Protein AF-A0A453QE30-F1 (afdb_monomer)

Radius of gyration: 24.52 Å; Cα contacts (8 Å, |Δi|>4): 31; chains: 1; bounding box: 65×61×49 Å

InterPro domains:
  IPR001019 Guanine nucleotide binding protein, alpha subunit [PF00503] (12-88)
  IPR001019 Guanine nucleotide binding protein, alpha subunit [PS51882] (1-109)
  IPR001019 Guanine nucleotide binding protein, alpha subunit [PTHR10218] (10-90)
  IPR011025 G protein alpha subunit, helical insertion [G3DSA:1.10.400.10] (1-71)
  IPR011025 G protein alpha subunit, helical insertion [SSF47895] (10-70)

Secondary structure (DSSP, 8-state):
---GGGSSSHHHHHHHHHHHHHHHSHHHHHHHTTGGG-TTS-TTHHHHHTTHHHHTSTT----HHHHHHHTTTT--S----------TT-TTTTTSS------------

Solvent-accessible surface area (backbone atoms only — not comparable to full-atom values): 7410 Å² total; per-residue (Å²): 136,80,70,72,70,79,68,57,74,67,52,54,46,72,40,15,64,58,48,40,52,48,56,69,32,69,70,49,44,58,50,56,77,48,42,92,76,39,91,85,61,60,90,56,46,64,69,51,48,80,35,28,55,56,75,39,39,93,85,54,73,81,48,76,66,50,54,62,60,51,60,74,79,73,76,66,99,70,89,84,87,84,89,87,84,82,74,84,84,44,78,73,54,67,78,75,69,80,86,85,87,90,83,89,85,89,85,88,133

Sequence (109 aa):
MGDLDAFFPAATREYAPVVDELWKHPAIQATYKRKDELYFLPDVAEYFLSRAIEVSSNEYEPSEKDVLYAEGVSQGNGLAFIDFTLDERNPMSELYGDSHDPSSQAQNK

Mean predicted aligned error: 13.69 Å

Structure (mmCIF, N/CA/C/O backbone):
data_AF-A0A453QE30-F1
#
_entry.id   AF-A0A453QE30-F1
#
loop_
_atom_site.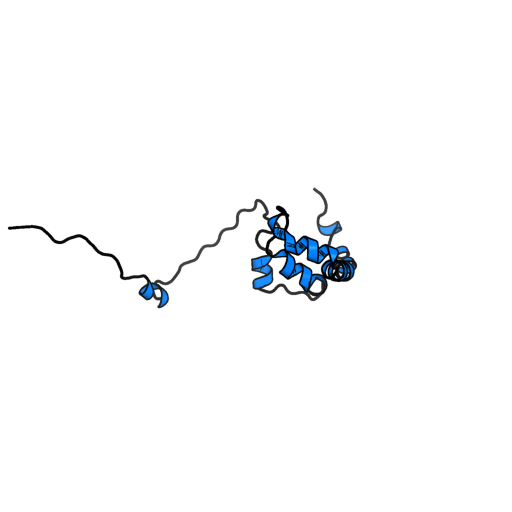group_PDB
_atom_site.id
_atom_site.type_symbol
_atom_site.label_atom_id
_atom_site.label_alt_id
_atom_site.label_comp_id
_atom_site.label_asym_id
_atom_site.label_entity_id
_atom_site.label_seq_id
_atom_site.pdbx_PDB_ins_code
_atom_site.Cartn_x
_atom_site.Cartn_y
_atom_site.Cartn_z
_atom_site.occupancy
_atom_site.B_iso_or_equiv
_atom_site.auth_seq_id
_atom_site.auth_comp_id
_atom_site.auth_asym_id
_atom_site.auth_atom_id
_atom_site.pdbx_PDB_model_num
ATOM 1 N N . MET A 1 1 ? -10.210 -27.242 -1.473 1.00 45.19 1 MET A N 1
ATOM 2 C CA . MET A 1 1 ? -9.515 -26.376 -0.503 1.00 45.19 1 MET A CA 1
ATOM 3 C C . MET A 1 1 ? -8.068 -26.340 -0.938 1.00 45.19 1 MET A C 1
ATOM 5 O O . MET A 1 1 ? -7.397 -27.353 -0.809 1.00 45.19 1 MET A O 1
ATOM 9 N N . GLY A 1 2 ? -7.673 -25.272 -1.633 1.00 46.47 2 GLY A N 1
ATOM 10 C CA . GLY A 1 2 ? -6.294 -25.087 -2.077 1.00 46.47 2 GLY A CA 1
ATOM 11 C C . GLY A 1 2 ? -5.445 -24.617 -0.905 1.00 46.47 2 GLY A C 1
ATOM 12 O O . GLY A 1 2 ? -5.924 -23.834 -0.088 1.00 46.47 2 GLY A O 1
ATOM 13 N N . ASP A 1 3 ? -4.233 -25.147 -0.824 1.00 46.47 3 ASP A N 1
ATOM 14 C CA . ASP A 1 3 ? -3.220 -24.766 0.148 1.00 46.47 3 ASP A CA 1
ATOM 15 C C . ASP A 1 3 ? -2.774 -23.322 -0.129 1.00 46.47 3 ASP A C 1
ATOM 17 O O . ASP A 1 3 ? -2.025 -23.055 -1.071 1.00 46.47 3 ASP A O 1
ATOM 21 N N . LEU A 1 4 ? -3.333 -22.379 0.632 1.00 54.31 4 LEU A N 1
ATOM 22 C CA . LEU A 1 4 ? -3.016 -20.951 0.544 1.00 54.31 4 LEU A CA 1
ATOM 23 C C . LEU A 1 4 ? -1.580 -20.653 1.010 1.00 54.31 4 LEU A C 1
ATOM 25 O O . LEU A 1 4 ? -1.045 -19.611 0.638 1.00 54.31 4 LEU A O 1
ATOM 29 N N . ASP A 1 5 ? -0.933 -21.594 1.708 1.00 44.75 5 ASP A N 1
ATOM 30 C CA . ASP A 1 5 ? 0.464 -21.480 2.139 1.00 44.75 5 ASP A CA 1
ATOM 31 C C . ASP A 1 5 ? 1.459 -21.861 1.026 1.00 44.75 5 ASP A C 1
ATOM 33 O O . ASP A 1 5 ? 2.637 -21.505 1.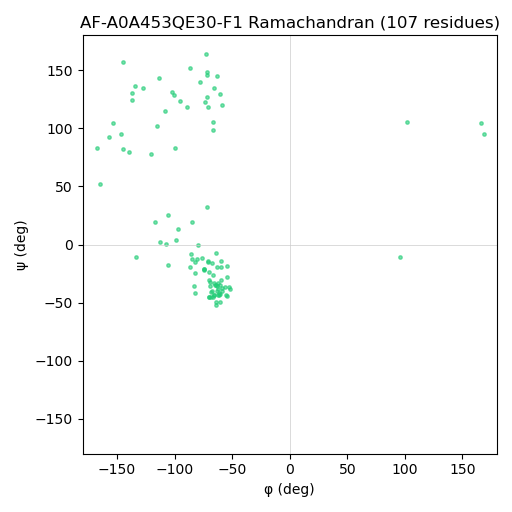088 1.00 44.75 5 ASP A O 1
ATOM 37 N N . ALA A 1 6 ? 1.005 -22.528 -0.045 1.00 46.91 6 ALA A N 1
ATOM 38 C CA . ALA A 1 6 ? 1.877 -22.957 -1.141 1.00 46.91 6 ALA A CA 1
ATOM 39 C C . ALA A 1 6 ? 2.210 -21.843 -2.153 1.00 46.91 6 ALA A C 1
ATOM 41 O O . ALA A 1 6 ? 3.107 -22.026 -2.977 1.00 46.91 6 ALA A O 1
ATOM 42 N N . 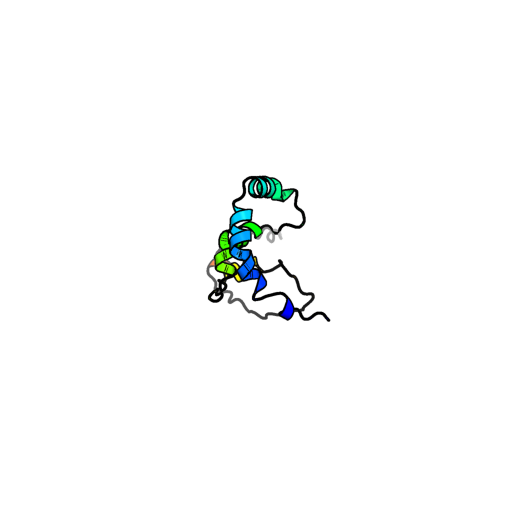PHE A 1 7 ? 1.510 -20.699 -2.115 1.00 48.84 7 PHE A N 1
ATOM 43 C CA . PHE A 1 7 ? 1.702 -19.622 -3.097 1.00 48.84 7 PHE A CA 1
ATOM 44 C C . PHE A 1 7 ? 2.451 -18.386 -2.585 1.00 48.84 7 PHE A C 1
ATOM 46 O O . PHE A 1 7 ? 2.987 -17.654 -3.414 1.00 48.84 7 PHE A O 1
ATOM 53 N N . PHE A 1 8 ? 2.574 -18.160 -1.272 1.00 53.56 8 PHE A N 1
ATOM 54 C CA . PHE A 1 8 ? 3.261 -16.972 -0.744 1.00 53.56 8 PHE A CA 1
ATOM 55 C C . PHE A 1 8 ? 3.845 -17.228 0.649 1.00 53.56 8 PHE A C 1
ATOM 57 O O . PHE A 1 8 ? 3.100 -17.292 1.621 1.00 53.56 8 PHE A O 1
ATOM 64 N N . PRO A 1 9 ? 5.178 -17.415 0.747 1.00 51.19 9 PRO A N 1
ATOM 65 C CA . PRO A 1 9 ? 6.049 -16.301 1.172 1.00 51.19 9 PRO A CA 1
ATOM 66 C C . PRO A 1 9 ? 7.322 -16.098 0.316 1.00 51.19 9 PRO A C 1
ATOM 68 O O . PRO A 1 9 ? 7.993 -15.077 0.440 1.00 51.19 9 PRO A O 1
ATOM 71 N N . ALA A 1 10 ? 7.679 -17.030 -0.578 1.00 45.09 10 ALA A N 1
ATOM 72 C CA . ALA A 1 10 ? 8.880 -16.897 -1.420 1.00 45.09 10 ALA A CA 1
ATOM 73 C C . ALA A 1 10 ? 8.642 -16.033 -2.675 1.00 45.09 10 ALA A C 1
ATOM 75 O O . ALA A 1 10 ? 9.514 -15.261 -3.074 1.00 45.09 10 ALA A O 1
ATOM 76 N N . ALA A 1 11 ? 7.443 -16.126 -3.258 1.00 49.00 11 ALA A N 1
ATOM 77 C CA . ALA A 1 11 ? 7.086 -15.451 -4.502 1.00 49.00 11 ALA A CA 1
ATOM 78 C C . ALA A 1 11 ? 7.052 -13.918 -4.363 1.00 49.00 11 ALA A C 1
ATOM 80 O O . ALA A 1 11 ? 7.637 -13.226 -5.190 1.00 49.00 11 ALA A O 1
ATOM 81 N N . THR A 1 12 ? 6.446 -13.355 -3.309 1.00 56.91 12 THR A N 1
ATOM 82 C CA . THR A 1 12 ? 6.386 -11.886 -3.131 1.00 56.91 12 THR A CA 1
ATOM 83 C C . THR A 1 12 ? 7.774 -11.265 -3.071 1.00 56.91 12 THR A C 1
ATOM 85 O O . THR A 1 12 ? 8.005 -10.227 -3.685 1.00 56.91 12 THR A O 1
ATOM 88 N N . ARG A 1 13 ? 8.725 -11.925 -2.399 1.00 63.75 13 ARG A N 1
ATOM 89 C CA . ARG A 1 13 ? 10.104 -11.438 -2.293 1.00 63.75 13 ARG A CA 1
ATOM 90 C C . ARG A 1 13 ? 10.821 -11.426 -3.640 1.00 63.75 13 ARG A C 1
ATOM 92 O O . ARG A 1 13 ? 11.521 -10.466 -3.943 1.00 63.75 13 ARG A O 1
ATOM 99 N N . GLU A 1 14 ? 10.661 -12.479 -4.440 1.00 74.94 14 GLU A N 1
ATOM 100 C CA . GLU A 1 14 ? 11.282 -12.558 -5.770 1.00 74.94 14 GLU A CA 1
ATOM 101 C C . GLU A 1 14 ? 10.718 -11.506 -6.730 1.00 74.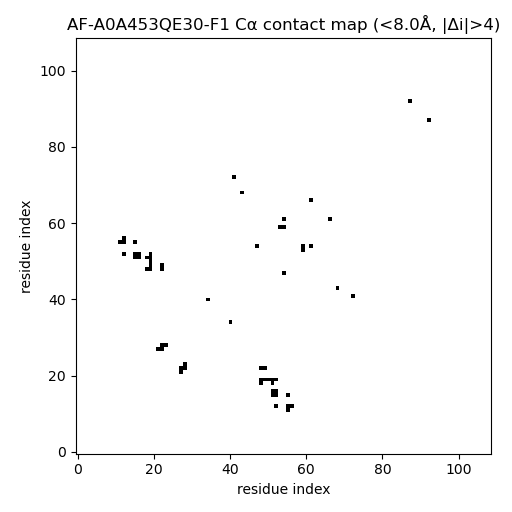94 14 GLU A C 1
ATOM 103 O O . GLU A 1 14 ? 11.453 -10.964 -7.557 1.00 74.94 14 GLU A O 1
ATOM 108 N N . TYR A 1 15 ? 9.437 -11.161 -6.583 1.00 82.44 15 TYR A N 1
ATOM 109 C CA . TYR A 1 15 ? 8.790 -10.163 -7.428 1.00 82.44 15 TYR A CA 1
ATOM 110 C C . TYR A 1 15 ? 8.959 -8.727 -6.935 1.00 82.44 15 TYR A C 1
ATOM 112 O O . TYR A 1 15 ? 8.802 -7.818 -7.743 1.00 82.44 15 TYR A O 1
ATOM 120 N N . ALA A 1 16 ? 9.303 -8.484 -5.668 1.00 89.56 16 ALA A N 1
ATOM 121 C CA . ALA A 1 16 ? 9.353 -7.130 -5.113 1.00 89.56 16 ALA A CA 1
ATOM 122 C C . ALA A 1 16 ? 10.240 -6.148 -5.909 1.00 89.56 16 ALA A C 1
ATOM 124 O O . ALA A 1 16 ? 9.767 -5.044 -6.190 1.00 89.56 16 ALA A O 1
ATOM 125 N N . PRO A 1 17 ? 11.460 -6.518 -6.360 1.00 90.94 17 PRO A N 1
ATOM 126 C CA . PRO A 1 17 ? 12.261 -5.641 -7.216 1.00 90.94 17 PRO A CA 1
ATOM 127 C C . PRO A 1 17 ? 11.589 -5.361 -8.565 1.00 90.94 17 PRO A C 1
ATOM 129 O O . PRO A 1 17 ? 11.606 -4.233 -9.048 1.00 90.94 17 PRO A O 1
ATOM 132 N N . VAL A 1 18 ? 10.959 -6.379 -9.155 1.00 92.62 18 VAL A N 1
ATOM 133 C CA . VAL A 1 18 ? 10.266 -6.272 -10.447 1.00 92.62 18 VAL A CA 1
ATOM 134 C C . VAL A 1 18 ? 9.025 -5.387 -10.327 1.00 92.62 18 VAL A C 1
ATOM 136 O O . VAL A 1 18 ? 8.760 -4.571 -11.206 1.00 92.62 18 VAL A O 1
ATOM 139 N N . VAL A 1 19 ? 8.270 -5.513 -9.234 1.00 92.81 19 VAL A N 1
ATOM 140 C CA . VAL A 1 19 ? 7.100 -4.676 -8.939 1.00 92.81 19 VAL A CA 1
ATOM 141 C C . VAL A 1 19 ? 7.518 -3.227 -8.709 1.00 92.81 19 VAL A C 1
ATOM 143 O O . VAL A 1 19 ? 6.882 -2.337 -9.262 1.00 92.81 19 VAL A O 1
ATOM 146 N N . ASP A 1 20 ? 8.592 -2.979 -7.957 1.00 94.69 20 ASP A N 1
ATOM 147 C CA . ASP A 1 20 ? 9.131 -1.629 -7.747 1.00 94.69 20 ASP A CA 1
ATOM 148 C C . ASP A 1 20 ? 9.593 -0.981 -9.067 1.00 94.69 20 ASP A C 1
ATOM 150 O O . ASP A 1 20 ? 9.290 0.186 -9.332 1.00 94.69 20 ASP A O 1
ATOM 154 N N . GLU A 1 21 ? 10.254 -1.747 -9.940 1.00 95.88 21 GLU A N 1
ATOM 155 C CA . GLU A 1 21 ? 10.653 -1.288 -11.274 1.00 95.88 21 GLU A CA 1
ATOM 156 C C . GLU A 1 21 ? 9.438 -0.978 -12.162 1.00 95.88 21 GLU A C 1
ATOM 158 O O . GLU A 1 21 ? 9.341 0.109 -12.741 1.00 95.88 21 GLU A O 1
ATOM 163 N N . LEU A 1 22 ? 8.478 -1.903 -12.241 1.00 96.38 22 LEU A N 1
ATOM 164 C CA . LEU A 1 22 ? 7.244 -1.725 -13.008 1.00 96.38 22 LEU A CA 1
ATOM 165 C C . LEU A 1 22 ? 6.441 -0.533 -12.499 1.00 96.38 22 LEU A C 1
ATOM 167 O O . LEU A 1 22 ? 5.943 0.253 -13.302 1.00 96.38 22 LEU A O 1
ATOM 171 N N . TRP A 1 23 ? 6.340 -0.365 -11.182 1.00 96.62 23 TRP A N 1
ATOM 172 C CA . TRP A 1 23 ? 5.630 0.753 -10.580 1.00 96.62 23 TRP A CA 1
ATOM 173 C C . TRP A 1 23 ? 6.226 2.091 -11.017 1.00 96.62 23 TRP A C 1
ATOM 175 O O . TRP A 1 23 ? 5.484 3.018 -11.327 1.00 96.62 23 TRP A O 1
ATOM 185 N N . LYS A 1 24 ? 7.552 2.182 -11.153 1.00 96.75 24 LYS A N 1
ATOM 186 C CA . LYS A 1 24 ? 8.250 3.383 -11.645 1.00 96.75 24 LYS A CA 1
ATOM 187 C C . LYS A 1 24 ? 8.149 3.579 -13.162 1.00 96.75 24 LYS A C 1
ATOM 189 O O . LYS A 1 24 ? 8.490 4.655 -13.659 1.00 96.75 24 LYS A O 1
ATOM 194 N N . HIS A 1 25 ? 7.685 2.584 -13.916 1.00 98.31 25 HIS A N 1
ATOM 195 C CA . HIS A 1 25 ? 7.647 2.649 -15.372 1.00 98.31 25 HIS A CA 1
ATOM 196 C C . HIS A 1 25 ? 6.670 3.738 -15.873 1.00 98.31 25 HIS A C 1
ATOM 198 O O . HIS A 1 25 ? 5.516 3.786 -15.428 1.00 98.31 25 HIS A O 1
ATOM 204 N N . PRO A 1 26 ? 7.050 4.575 -16.865 1.00 97.81 26 PRO A N 1
ATOM 205 C CA . PRO A 1 26 ? 6.216 5.690 -17.326 1.00 97.81 26 PRO A CA 1
ATOM 206 C C . PRO A 1 26 ? 4.813 5.282 -17.789 1.00 97.81 26 PRO A C 1
ATOM 208 O O . PRO A 1 26 ? 3.845 5.995 -17.538 1.00 97.81 26 PRO A O 1
ATOM 211 N N . ALA A 1 27 ? 4.688 4.122 -18.442 1.00 97.62 27 ALA A N 1
ATOM 212 C CA . ALA A 1 27 ? 3.396 3.617 -18.908 1.00 97.62 27 ALA A CA 1
ATOM 213 C C . ALA A 1 27 ? 2.476 3.183 -17.752 1.00 97.62 27 ALA A C 1
ATOM 215 O O . ALA A 1 27 ? 1.266 3.408 -17.811 1.00 97.62 27 ALA A O 1
ATOM 216 N N . ILE A 1 28 ? 3.042 2.613 -16.683 1.00 97.00 28 ILE A N 1
ATOM 217 C CA . ILE A 1 28 ? 2.282 2.214 -15.493 1.00 97.00 28 ILE A CA 1
ATOM 218 C C . ILE A 1 28 ? 1.822 3.459 -14.739 1.00 97.00 28 ILE A C 1
ATOM 220 O O . ILE A 1 28 ? 0.640 3.587 -14.440 1.00 97.00 28 ILE A O 1
ATOM 224 N N . GLN A 1 29 ? 2.704 4.442 -14.555 1.00 97.88 29 GLN A N 1
ATOM 225 C CA . GLN A 1 29 ? 2.346 5.723 -13.944 1.00 97.88 29 GLN A CA 1
ATOM 226 C C . GLN A 1 29 ? 1.305 6.502 -14.762 1.00 97.88 29 GLN A C 1
ATOM 228 O O . GLN A 1 29 ? 0.388 7.096 -14.199 1.00 97.88 29 GLN A O 1
ATOM 233 N N . ALA A 1 30 ? 1.388 6.480 -16.096 1.00 97.50 30 ALA A N 1
ATOM 234 C CA . ALA A 1 30 ? 0.364 7.075 -16.959 1.00 97.50 30 ALA A CA 1
ATOM 235 C C . ALA A 1 30 ? -1.000 6.378 -16.814 1.00 97.50 30 ALA A C 1
ATOM 237 O O . ALA A 1 30 ? -2.033 7.042 -16.862 1.00 97.50 30 ALA A O 1
ATOM 238 N N . THR A 1 31 ? -0.996 5.062 -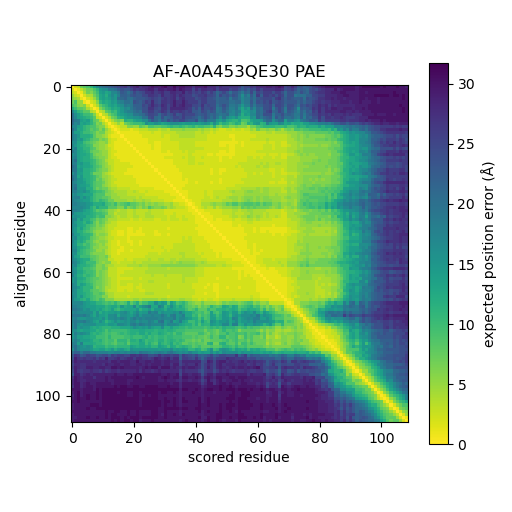16.601 1.00 96.06 31 THR A N 1
ATOM 239 C CA . THR A 1 31 ? -2.208 4.277 -16.331 1.00 96.06 31 THR A CA 1
ATOM 240 C C . THR A 1 31 ? -2.772 4.602 -14.948 1.00 96.06 31 THR A C 1
ATOM 242 O O . THR A 1 31 ? -3.959 4.882 -14.825 1.00 96.06 31 THR A O 1
ATOM 245 N N . TYR A 1 32 ? -1.922 4.671 -13.921 1.00 95.38 32 TYR A N 1
ATOM 246 C CA . TYR A 1 32 ? -2.325 5.017 -12.556 1.00 95.38 32 TYR A CA 1
ATOM 247 C C . TYR A 1 32 ? -2.922 6.429 -12.444 1.00 95.38 32 TYR A C 1
ATOM 249 O O . TYR A 1 32 ? -3.867 6.646 -11.695 1.00 95.38 32 TYR A O 1
ATOM 257 N N . LYS A 1 33 ? -2.462 7.395 -13.249 1.00 95.88 33 LYS A N 1
ATOM 258 C CA . LYS A 1 33 ? -3.086 8.734 -13.321 1.00 95.88 33 LYS A CA 1
ATOM 259 C C . LYS A 1 33 ? -4.554 8.711 -13.756 1.00 95.88 33 LYS A C 1
ATOM 261 O O . LYS A 1 33 ? -5.260 9.685 -13.527 1.00 95.88 33 LYS A O 1
ATOM 266 N N . ARG A 1 34 ? -4.998 7.623 -14.384 1.00 96.06 34 ARG A N 1
ATOM 267 C CA . ARG A 1 34 ? -6.382 7.367 -14.796 1.00 96.06 34 ARG A CA 1
ATOM 268 C C . ARG A 1 34 ? -7.053 6.332 -13.887 1.00 96.06 34 ARG A C 1
ATOM 270 O O . ARG A 1 34 ? -7.962 5.636 -14.324 1.00 96.06 34 ARG A O 1
ATOM 277 N N . LYS A 1 35 ? -6.591 6.195 -12.637 1.00 93.50 35 LYS A N 1
ATOM 278 C CA . LYS A 1 35 ? -7.082 5.190 -11.679 1.00 93.50 35 LYS A CA 1
ATOM 279 C C . LYS A 1 35 ? -8.590 5.224 -11.456 1.00 93.50 35 LYS A C 1
ATOM 281 O O . LYS A 1 35 ? -9.163 4.171 -11.221 1.00 93.50 35 LYS A O 1
ATOM 286 N N . ASP A 1 36 ? -9.229 6.378 -11.624 1.00 92.56 36 ASP A N 1
ATOM 287 C CA . ASP A 1 36 ? -10.685 6.515 -11.504 1.00 92.56 36 ASP A CA 1
ATOM 288 C C . ASP A 1 36 ? -11.446 5.692 -12.568 1.00 92.56 36 ASP A C 1
ATOM 290 O O . ASP A 1 36 ? -12.621 5.379 -12.398 1.00 92.56 36 ASP A O 1
ATOM 294 N N . GLU A 1 37 ? -10.781 5.302 -13.662 1.00 95.00 37 GLU A N 1
ATOM 295 C CA . GLU A 1 37 ? -11.314 4.394 -14.688 1.00 95.00 37 GLU A CA 1
ATOM 296 C C . GLU A 1 37 ? -11.112 2.904 -14.335 1.00 95.00 37 GLU A C 1
ATOM 298 O O . GLU A 1 37 ? -11.678 2.020 -14.982 1.00 95.00 37 GLU A O 1
ATOM 303 N N . LEU A 1 38 ? -10.290 2.600 -13.325 1.00 90.12 38 LEU A N 1
ATOM 304 C CA . LEU A 1 38 ? -9.919 1.249 -12.907 1.00 90.12 38 LEU A CA 1
ATOM 305 C C . LEU A 1 38 ? -10.753 0.818 -11.696 1.00 90.12 38 LEU A C 1
ATOM 307 O O . LEU A 1 38 ? -10.288 0.852 -10.562 1.00 90.12 38 LEU A O 1
ATOM 311 N N . TYR A 1 39 ? -11.965 0.322 -11.946 1.00 83.94 39 TYR A N 1
ATOM 312 C CA . TYR A 1 39 ? -12.932 -0.080 -10.907 1.00 83.94 39 TYR A CA 1
ATOM 313 C C . TYR A 1 39 ? -12.428 -1.088 -9.860 1.00 83.94 39 TYR A C 1
ATOM 315 O O . TYR A 1 39 ? -13.049 -1.241 -8.813 1.00 83.94 39 TYR A O 1
ATOM 323 N N . PHE A 1 40 ? -11.340 -1.803 -10.145 1.00 83.19 40 PHE A N 1
ATOM 324 C CA . PHE A 1 40 ? -10.788 -2.843 -9.275 1.00 83.19 40 PHE A CA 1
ATOM 325 C C . PHE A 1 40 ? -9.493 -2.425 -8.574 1.00 83.19 40 PHE A C 1
ATOM 327 O O . PHE A 1 40 ? -8.913 -3.241 -7.863 1.00 83.19 40 PHE A O 1
ATOM 334 N N . LEU A 1 41 ? -9.002 -1.200 -8.797 1.00 88.88 41 LEU A N 1
ATOM 335 C CA . LEU A 1 41 ? -7.786 -0.718 -8.152 1.00 88.88 41 LEU A CA 1
ATOM 336 C C . LEU A 1 41 ? -8.142 -0.047 -6.815 1.00 88.88 41 LEU A C 1
ATOM 338 O O . LEU A 1 41 ? -8.849 0.958 -6.831 1.00 88.88 41 LEU A O 1
ATOM 342 N N . PRO A 1 42 ? -7.653 -0.548 -5.666 1.00 89.00 42 PRO A N 1
ATOM 343 C CA . PRO A 1 42 ? -7.895 0.100 -4.381 1.00 89.00 42 PRO A CA 1
ATOM 344 C C . PRO A 1 42 ? -7.274 1.500 -4.320 1.00 89.00 42 PRO A C 1
ATOM 346 O O . PRO A 1 42 ? -6.159 1.707 -4.804 1.00 89.00 42 PRO A O 1
ATOM 349 N N . ASP A 1 43 ? -7.924 2.440 -3.632 1.00 88.88 43 ASP A N 1
ATOM 350 C CA . ASP A 1 43 ? -7.403 3.809 -3.456 1.00 88.88 43 ASP A CA 1
ATOM 351 C C . ASP A 1 43 ? -6.039 3.843 -2.755 1.00 88.88 43 ASP A C 1
ATOM 353 O O . ASP A 1 43 ? -5.197 4.703 -3.021 1.00 88.88 43 ASP A O 1
ATOM 357 N N . VAL A 1 44 ? -5.807 2.860 -1.887 1.00 91.25 44 VAL A N 1
ATOM 358 C CA . VAL A 1 44 ? -4.572 2.657 -1.124 1.00 91.25 44 VAL A CA 1
ATOM 359 C C . VAL A 1 44 ? -3.453 1.989 -1.935 1.00 91.25 44 VAL A C 1
ATOM 361 O O . VAL A 1 44 ? -2.365 1.783 -1.402 1.00 91.25 44 VAL A O 1
ATOM 364 N N . ALA A 1 45 ? -3.669 1.645 -3.212 1.00 91.56 45 ALA A N 1
ATOM 365 C CA . ALA A 1 45 ? -2.705 0.881 -4.011 1.00 91.56 45 ALA A CA 1
ATOM 366 C C . ALA A 1 45 ? -1.316 1.537 -4.070 1.00 91.56 45 ALA A C 1
ATOM 368 O O . ALA A 1 45 ? -0.304 0.865 -3.889 1.00 91.56 45 ALA A O 1
ATOM 369 N N . GLU A 1 46 ? -1.252 2.856 -4.261 1.00 94.44 46 GLU A N 1
ATOM 370 C CA . GLU A 1 46 ? 0.018 3.593 -4.311 1.00 94.44 46 GLU A CA 1
ATOM 371 C C . GLU A 1 46 ? 0.822 3.481 -3.014 1.00 94.44 46 GLU A C 1
ATOM 373 O O . GLU A 1 46 ? 2.051 3.420 -3.069 1.00 94.44 46 GLU A O 1
ATOM 378 N N . TYR A 1 47 ? 0.151 3.421 -1.862 1.00 95.12 47 TYR A N 1
ATOM 379 C CA . TYR A 1 47 ? 0.810 3.341 -0.561 1.00 95.12 47 TYR A CA 1
ATOM 380 C C . TYR A 1 47 ? 1.646 2.063 -0.426 1.00 95.12 47 TYR A C 1
ATOM 382 O O . TYR A 1 47 ? 2.791 2.128 0.021 1.00 95.12 47 TYR A O 1
ATOM 390 N N . PHE A 1 48 ? 1.105 0.926 -0.868 1.00 93.75 48 PHE A N 1
ATOM 391 C CA . PHE A 1 48 ? 1.804 -0.359 -0.831 1.00 93.75 48 PHE A CA 1
ATOM 392 C C . PHE A 1 48 ? 2.750 -0.546 -2.020 1.00 93.75 48 PHE A C 1
ATOM 394 O O . PHE A 1 48 ? 3.882 -0.983 -1.829 1.00 93.75 48 PHE A O 1
ATOM 401 N N . LEU A 1 49 ? 2.344 -0.167 -3.238 1.00 94.31 49 LEU A N 1
ATOM 402 C CA . LEU A 1 49 ? 3.175 -0.335 -4.439 1.00 94.31 49 LEU A CA 1
ATOM 403 C C . LEU A 1 49 ? 4.455 0.509 -4.382 1.00 94.31 49 LEU A C 1
ATOM 405 O O . LEU A 1 49 ? 5.515 0.046 -4.796 1.00 94.31 49 LEU A O 1
ATOM 409 N N . SER A 1 50 ? 4.396 1.703 -3.787 1.00 95.75 50 SER A N 1
ATOM 410 C CA . SER A 1 50 ? 5.585 2.544 -3.575 1.00 95.75 50 SER A CA 1
ATOM 411 C C . SER A 1 50 ? 6.535 1.994 -2.506 1.00 95.75 50 SER A C 1
ATOM 413 O O . SER A 1 50 ? 7.678 2.435 -2.415 1.00 95.75 50 SER A O 1
ATOM 415 N N . ARG A 1 51 ? 6.069 1.038 -1.696 1.00 94.94 51 ARG A N 1
ATOM 416 C CA . ARG A 1 51 ? 6.819 0.369 -0.626 1.00 94.94 51 ARG A CA 1
ATOM 417 C C . ARG A 1 51 ? 6.980 -1.127 -0.894 1.00 94.94 51 ARG A C 1
ATOM 419 O O . ARG A 1 51 ? 7.287 -1.871 0.029 1.00 94.94 51 ARG A O 1
ATOM 426 N N . ALA A 1 52 ? 6.821 -1.574 -2.144 1.00 92.56 52 ALA A N 1
ATOM 427 C CA . ALA A 1 52 ? 6.782 -2.994 -2.507 1.00 92.56 52 ALA A CA 1
ATOM 428 C C . ALA A 1 52 ? 7.980 -3.800 -1.968 1.00 92.56 52 ALA A C 1
ATOM 430 O O . ALA A 1 52 ? 7.806 -4.929 -1.516 1.00 92.56 52 ALA A O 1
ATOM 431 N N . ILE A 1 53 ? 9.183 -3.212 -1.968 1.00 91.62 53 ILE A N 1
ATOM 432 C CA . ILE A 1 53 ? 10.399 -3.834 -1.417 1.00 91.62 53 ILE A CA 1
ATOM 433 C C . ILE A 1 53 ? 10.326 -3.971 0.108 1.00 91.62 53 ILE A C 1
ATOM 435 O O . ILE A 1 53 ? 10.658 -5.025 0.641 1.00 91.62 53 ILE A O 1
ATOM 439 N N . GLU A 1 54 ? 9.892 -2.919 0.803 1.00 92.81 54 GLU A N 1
ATOM 440 C CA . GLU A 1 54 ? 9.780 -2.897 2.264 1.00 92.81 54 GLU A CA 1
ATOM 441 C C . GLU A 1 54 ? 8.744 -3.914 2.743 1.00 92.81 54 GLU A C 1
ATOM 443 O O . GLU A 1 54 ? 9.068 -4.771 3.556 1.00 92.81 54 GLU A O 1
ATOM 448 N N . VAL A 1 55 ? 7.532 -3.870 2.182 1.00 91.44 55 VAL A N 1
ATOM 449 C CA . VAL A 1 55 ? 6.409 -4.724 2.608 1.00 91.44 55 VAL A CA 1
ATOM 450 C C . VAL A 1 55 ? 6.587 -6.195 2.220 1.00 91.44 55 VAL A C 1
ATOM 452 O O . VAL A 1 55 ? 5.877 -7.058 2.724 1.00 91.44 55 VAL A O 1
ATOM 455 N N . SER A 1 56 ? 7.538 -6.491 1.328 1.00 89.50 56 SER A N 1
ATOM 456 C CA . SER A 1 56 ? 7.923 -7.860 0.953 1.00 89.50 56 SER A CA 1
ATOM 457 C C . SER A 1 56 ? 9.177 -8.351 1.689 1.00 89.50 56 SER A C 1
ATOM 459 O O . SER A 1 56 ? 9.688 -9.430 1.379 1.00 89.50 56 SER A O 1
ATOM 461 N N . SER A 1 57 ? 9.718 -7.557 2.618 1.00 88.19 57 SER A N 1
ATOM 462 C CA . SER A 1 57 ? 10.870 -7.933 3.436 1.00 88.19 57 SER A CA 1
ATOM 463 C C . SER A 1 57 ? 10.495 -8.998 4.466 1.00 88.19 57 SER A C 1
ATOM 465 O O . SER A 1 57 ? 9.394 -8.997 5.006 1.00 88.19 57 SER A O 1
ATOM 467 N N . ASN A 1 58 ? 11.449 -9.866 4.809 1.00 83.06 58 ASN A N 1
ATOM 468 C CA . ASN A 1 58 ? 11.281 -10.838 5.897 1.00 83.06 58 ASN A CA 1
ATOM 469 C C . ASN A 1 58 ? 11.174 -10.175 7.277 1.00 83.06 58 ASN A C 1
ATOM 471 O O . ASN A 1 58 ? 10.601 -10.755 8.189 1.00 83.06 58 ASN A O 1
ATOM 475 N N . GLU A 1 59 ? 11.747 -8.982 7.417 1.00 88.00 59 GLU A N 1
ATOM 476 C CA . GLU A 1 59 ? 11.760 -8.216 8.668 1.00 88.00 59 GLU A CA 1
ATOM 477 C C . GLU A 1 59 ? 10.645 -7.158 8.693 1.00 88.00 59 GLU A C 1
ATOM 479 O O . GLU A 1 59 ? 10.702 -6.209 9.473 1.00 88.00 59 GLU A O 1
ATOM 484 N N . TYR A 1 60 ? 9.683 -7.247 7.769 1.00 89.69 60 TYR A N 1
ATOM 485 C CA . TYR A 1 60 ? 8.585 -6.297 7.696 1.00 89.69 60 TYR A CA 1
ATOM 486 C C . TYR A 1 60 ? 7.620 -6.502 8.865 1.00 89.69 60 TYR A C 1
ATOM 488 O O . TYR A 1 60 ? 6.984 -7.547 8.973 1.00 89.69 60 TYR A O 1
ATOM 496 N N . GLU A 1 61 ? 7.484 -5.467 9.693 1.00 93.25 61 GLU A N 1
ATOM 497 C CA . GLU A 1 61 ? 6.467 -5.377 10.736 1.00 93.25 61 GLU A CA 1
ATOM 498 C C . GLU A 1 61 ? 5.424 -4.324 10.316 1.00 93.25 61 GLU A C 1
ATOM 500 O O . GLU A 1 61 ? 5.778 -3.144 10.188 1.00 93.25 61 GLU A O 1
ATOM 505 N N . PRO A 1 62 ? 4.156 -4.708 10.069 1.00 93.00 62 PRO A N 1
ATOM 506 C CA . PRO A 1 62 ? 3.117 -3.768 9.669 1.00 93.00 62 PRO A CA 1
ATOM 507 C C . PRO A 1 62 ? 2.877 -2.686 10.726 1.00 93.00 62 PRO A C 1
ATOM 509 O O . PRO A 1 62 ? 2.636 -2.970 11.897 1.00 93.00 62 PRO A O 1
ATOM 512 N N . SER A 1 63 ? 2.880 -1.424 10.302 1.00 94.75 63 SER A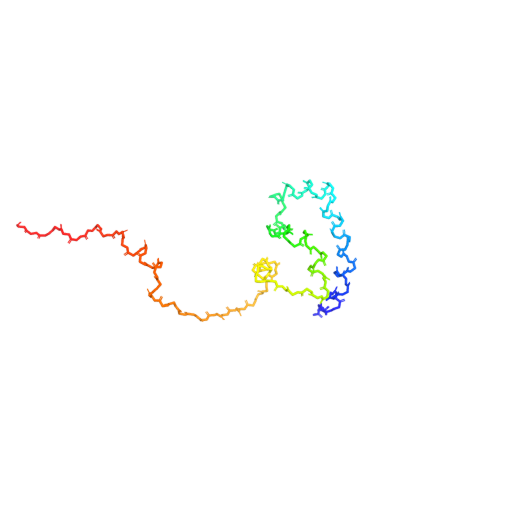 N 1
ATOM 513 C CA . SER A 1 63 ? 2.450 -0.314 11.155 1.00 94.75 63 SER A CA 1
ATOM 514 C C . SER A 1 63 ? 0.928 -0.300 11.341 1.00 94.75 63 SER A C 1
ATOM 516 O O . SER A 1 63 ? 0.190 -0.864 10.534 1.00 94.75 63 SER A O 1
ATOM 518 N N . GLU A 1 64 ? 0.418 0.434 12.338 1.00 95.44 64 GLU A N 1
ATOM 519 C CA . GLU A 1 64 ? -1.034 0.651 12.495 1.00 95.44 64 GLU A CA 1
ATOM 520 C C . GLU A 1 64 ? -1.680 1.189 11.208 1.00 95.44 64 GLU A C 1
ATOM 522 O O . GLU A 1 64 ? -2.785 0.799 10.841 1.00 95.44 64 GLU A O 1
ATOM 527 N N . LYS A 1 65 ? -0.962 2.047 10.474 1.00 93.62 65 LYS A N 1
ATOM 528 C CA . LYS A 1 65 ? -1.421 2.574 9.188 1.00 93.62 65 LYS A CA 1
ATOM 529 C C . LYS A 1 65 ? -1.496 1.490 8.113 1.00 93.62 65 LYS A C 1
ATOM 531 O O . LYS A 1 65 ? -2.444 1.492 7.335 1.00 93.62 65 LYS A O 1
ATOM 536 N N . ASP A 1 66 ? -0.525 0.580 8.074 1.00 93.19 66 ASP A N 1
ATOM 537 C CA . ASP A 1 66 ? -0.544 -0.561 7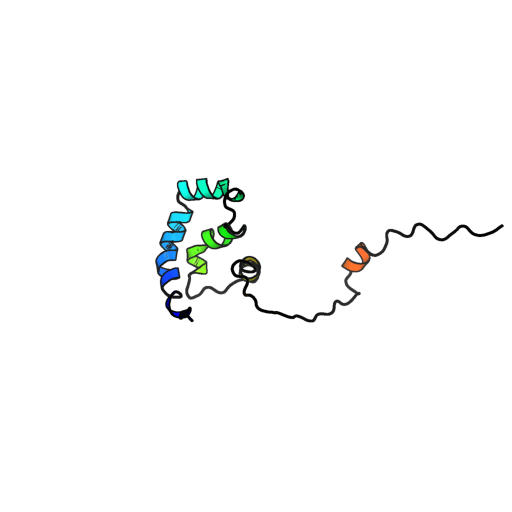.154 1.00 93.19 66 ASP A CA 1
ATOM 538 C C . ASP A 1 66 ? -1.749 -1.460 7.429 1.00 93.19 66 ASP A C 1
ATOM 540 O O . ASP A 1 66 ? -2.451 -1.840 6.496 1.00 93.19 66 ASP A O 1
ATOM 544 N N . VAL A 1 67 ? -2.030 -1.727 8.708 1.00 91.50 67 VAL A N 1
ATOM 545 C CA . VAL A 1 67 ? -3.195 -2.513 9.139 1.00 91.50 67 VAL A CA 1
ATOM 546 C C . VAL A 1 67 ? -4.495 -1.845 8.689 1.00 91.50 67 VAL A C 1
ATOM 548 O O . VAL A 1 67 ? -5.317 -2.490 8.042 1.00 91.50 67 VAL A O 1
ATOM 551 N N . LEU A 1 68 ? -4.653 -0.545 8.955 1.00 91.12 68 LEU A N 1
ATOM 552 C CA . LEU A 1 68 ? -5.839 0.213 8.547 1.00 91.12 68 LEU A CA 1
ATOM 553 C C . LEU A 1 68 ? -5.999 0.289 7.022 1.00 91.12 68 LEU A C 1
ATOM 555 O O . LEU A 1 68 ? -7.116 0.287 6.522 1.00 91.12 68 LEU A O 1
ATOM 559 N N . TYR A 1 69 ? -4.906 0.376 6.260 1.00 91.00 69 TYR A N 1
ATOM 560 C CA . TYR A 1 69 ? -4.976 0.490 4.797 1.00 91.00 69 TYR A CA 1
ATOM 561 C C . TYR A 1 69 ? -5.153 -0.865 4.111 1.00 91.00 69 TYR A C 1
ATOM 563 O O . TYR A 1 69 ? -5.663 -0.921 2.996 1.00 91.00 69 TYR A O 1
ATOM 571 N N . ALA A 1 70 ? -4.741 -1.958 4.750 1.00 87.88 70 ALA A N 1
ATOM 572 C CA . ALA A 1 70 ? -5.032 -3.306 4.276 1.00 87.88 70 ALA A CA 1
ATOM 573 C C . ALA A 1 70 ? -6.499 -3.701 4.530 1.00 87.88 70 ALA A C 1
ATOM 575 O O . ALA A 1 70 ? -7.026 -4.590 3.850 1.00 87.88 70 ALA A O 1
ATOM 576 N N . GLU A 1 71 ? -7.171 -3.041 5.480 1.00 77.25 71 GLU A N 1
ATOM 577 C CA . GLU A 1 71 ? -8.581 -3.267 5.777 1.00 77.25 71 GLU A CA 1
ATOM 578 C C . GLU A 1 71 ? -9.445 -3.009 4.529 1.00 77.25 71 GLU A C 1
ATOM 580 O O . GLU A 1 71 ? -9.449 -1.928 3.945 1.00 77.25 71 GLU A O 1
ATOM 585 N N . GLY A 1 72 ? -10.166 -4.038 4.077 1.00 66.75 72 GLY A N 1
ATOM 586 C CA . GLY A 1 72 ? -11.018 -3.967 2.885 1.00 66.75 72 GLY A CA 1
ATOM 587 C C . GLY A 1 72 ? -10.383 -4.462 1.580 1.00 66.75 72 GLY A C 1
ATOM 588 O O . GLY A 1 72 ? -11.122 -4.693 0.626 1.00 66.75 72 GLY A O 1
ATOM 589 N N . VAL A 1 73 ? -9.068 -4.715 1.531 1.00 67.00 73 VAL A N 1
ATOM 590 C CA . VAL A 1 73 ? -8.409 -5.301 0.339 1.00 67.00 73 VAL A CA 1
ATOM 591 C C . VAL A 1 73 ? -8.819 -6.768 0.139 1.00 67.00 73 VAL A C 1
ATOM 593 O O . VAL A 1 73 ? -8.962 -7.238 -0.989 1.00 67.00 73 VAL A O 1
ATOM 596 N N . SER A 1 74 ? -9.076 -7.484 1.232 1.00 61.44 74 SER A N 1
ATOM 597 C CA . SER A 1 74 ? -9.573 -8.861 1.237 1.00 61.44 74 SER A CA 1
ATOM 598 C C . SER A 1 74 ? -10.623 -9.034 2.336 1.00 61.44 74 SER A C 1
ATOM 600 O O . SER A 1 74 ? -10.352 -9.540 3.422 1.00 61.44 74 SER A O 1
ATOM 602 N N . GLN A 1 75 ? -11.857 -8.600 2.064 1.00 60.50 75 GLN A N 1
ATOM 603 C CA . GLN A 1 75 ? -12.973 -8.859 2.975 1.00 60.50 75 GLN A CA 1
ATOM 604 C C . GLN A 1 75 ? -13.273 -10.364 3.004 1.00 60.50 75 GLN A C 1
ATOM 606 O O . GLN A 1 75 ? -13.824 -10.931 2.061 1.00 60.50 75 GLN A O 1
ATOM 611 N N . GLY A 1 76 ? -12.886 -11.032 4.088 1.00 63.59 76 GLY A N 1
ATOM 612 C CA . GLY A 1 76 ? -13.400 -12.360 4.400 1.00 63.59 76 GLY A CA 1
ATOM 613 C C . GLY A 1 76 ? -14.855 -12.258 4.861 1.00 63.59 76 GLY A C 1
ATOM 614 O O . GLY A 1 76 ? -15.215 -11.320 5.564 1.00 63.59 76 GLY A O 1
ATOM 615 N N . ASN A 1 77 ? -15.689 -13.249 4.536 1.00 69.69 77 ASN A N 1
ATOM 616 C CA . ASN A 1 77 ? -17.083 -13.336 5.011 1.00 69.69 77 ASN A CA 1
ATOM 617 C C . ASN A 1 77 ? -17.192 -13.706 6.514 1.00 69.69 77 ASN A C 1
ATOM 619 O O . ASN A 1 77 ? -18.099 -14.434 6.917 1.00 69.69 77 ASN A O 1
ATOM 623 N N . GLY A 1 78 ? -16.233 -13.279 7.337 1.00 75.62 78 GLY A N 1
ATOM 624 C CA . GLY A 1 78 ? -16.187 -13.547 8.771 1.00 75.62 78 GLY A CA 1
ATOM 625 C C . GLY A 1 78 ? -16.973 -12.513 9.574 1.00 75.62 78 GLY A C 1
ATOM 626 O O . GLY A 1 78 ? -17.106 -11.364 9.165 1.00 75.62 78 GLY A O 1
ATOM 627 N N . LEU A 1 79 ? -17.480 -12.918 10.738 1.00 81.88 79 LEU A N 1
ATOM 628 C CA . LEU A 1 79 ? -18.065 -12.003 11.717 1.00 81.88 79 LEU A CA 1
ATOM 629 C C . LEU A 1 79 ? -16.996 -11.643 12.754 1.00 81.88 79 LEU A C 1
ATOM 631 O O . LEU A 1 79 ? -16.440 -12.537 13.392 1.00 81.88 79 LEU A O 1
ATOM 635 N N . ALA A 1 80 ? -16.728 -10.350 12.926 1.00 82.06 80 ALA A N 1
ATOM 636 C CA . ALA A 1 80 ? -15.897 -9.811 14.000 1.00 82.06 80 ALA A CA 1
ATOM 637 C C . ALA A 1 80 ? -16.768 -8.966 14.940 1.00 82.06 80 ALA A C 1
ATOM 639 O O . ALA A 1 80 ? -17.703 -8.301 14.495 1.00 82.06 80 ALA A O 1
ATOM 640 N N . PHE A 1 81 ? -16.479 -9.012 16.239 1.00 85.06 81 PHE A N 1
ATOM 641 C CA . PHE A 1 81 ? -17.237 -8.306 17.269 1.00 85.06 81 PHE A CA 1
ATOM 642 C C . PHE A 1 81 ? -16.278 -7.613 18.238 1.00 85.06 81 PHE A C 1
ATOM 644 O O . PHE A 1 81 ? -15.280 -8.210 18.644 1.00 85.06 81 PHE A O 1
ATOM 651 N N . ILE A 1 82 ? -16.586 -6.367 18.603 1.00 90.62 82 ILE A N 1
ATOM 652 C CA . ILE A 1 82 ? -15.856 -5.585 19.602 1.00 90.62 82 ILE A CA 1
ATOM 653 C C . ILE A 1 82 ? -16.855 -4.861 20.509 1.00 90.62 82 ILE A C 1
ATOM 655 O O . ILE A 1 82 ? -17.764 -4.193 20.019 1.00 90.62 82 ILE A O 1
ATOM 659 N N . ASP A 1 83 ? -16.666 -4.987 21.821 1.00 93.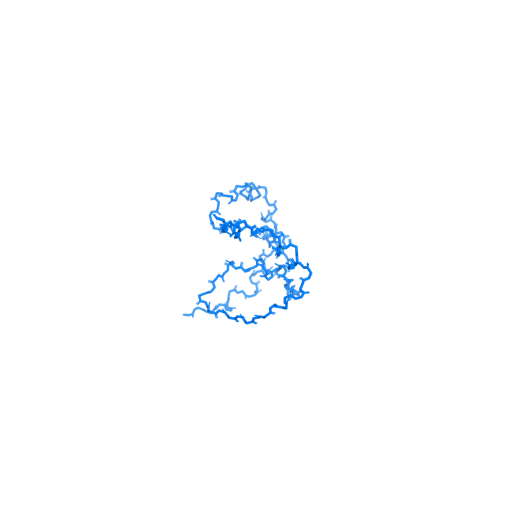38 83 ASP A N 1
ATOM 660 C CA . ASP A 1 83 ? -17.394 -4.226 22.838 1.00 93.38 83 ASP A CA 1
ATOM 661 C C . ASP A 1 83 ? -16.502 -3.097 23.360 1.00 93.38 83 ASP A C 1
ATOM 663 O O . ASP A 1 83 ? -15.354 -3.332 23.744 1.00 93.38 83 ASP A O 1
ATOM 667 N N . PHE A 1 84 ? -17.029 -1.873 23.412 1.00 90.25 84 PHE A N 1
ATOM 668 C CA . PHE A 1 84 ? -16.353 -0.740 24.043 1.00 90.25 84 PHE A CA 1
ATOM 669 C C . PHE A 1 84 ? -17.351 0.200 24.728 1.00 90.25 84 PHE A C 1
ATOM 671 O O . PHE A 1 84 ? -18.529 0.256 24.379 1.00 90.25 84 PHE A O 1
ATOM 678 N N . THR A 1 85 ? -16.863 0.969 25.700 1.00 89.06 85 THR A N 1
ATOM 679 C CA . THR A 1 85 ? -17.611 2.027 26.392 1.00 89.06 85 THR A CA 1
ATOM 680 C C . THR A 1 85 ? -16.811 3.324 26.332 1.00 89.06 85 THR A C 1
ATOM 682 O O . THR A 1 85 ? -15.608 3.307 26.588 1.00 89.06 85 THR A O 1
ATOM 685 N N . LEU A 1 86 ? -17.458 4.445 26.011 1.00 83.88 86 LEU A N 1
ATOM 686 C CA . LEU A 1 86 ? -16.841 5.773 26.056 1.00 83.88 86 LEU A CA 1
ATOM 687 C C . LEU A 1 86 ? -17.266 6.487 27.343 1.00 83.88 86 LEU A C 1
ATOM 689 O O . LEU A 1 86 ? -18.459 6.585 27.619 1.00 83.88 86 LEU A O 1
ATOM 693 N N . ASP A 1 87 ? -16.307 7.009 28.109 1.00 82.69 87 ASP A N 1
ATOM 694 C CA . ASP A 1 87 ? -16.610 7.895 29.235 1.00 82.69 87 ASP A CA 1
ATOM 695 C C . ASP A 1 87 ? -17.091 9.259 28.710 1.00 82.69 87 ASP A C 1
ATOM 697 O O . ASP A 1 87 ? -16.391 9.931 27.950 1.00 82.69 87 ASP A O 1
ATOM 701 N N . GLU A 1 88 ? -18.257 9.722 29.168 1.00 65.69 88 GLU A N 1
ATOM 702 C CA . GLU A 1 88 ? -18.858 11.011 28.769 1.00 65.69 88 GLU A CA 1
ATOM 703 C C . GLU A 1 88 ? -18.031 12.243 29.185 1.00 65.69 88 GLU A C 1
ATOM 705 O O . GLU A 1 88 ? -18.316 13.361 28.775 1.00 65.69 88 GLU A O 1
ATOM 710 N N . ARG A 1 89 ? -16.962 12.071 29.970 1.00 67.31 89 ARG A N 1
ATOM 711 C CA . ARG A 1 89 ? -16.105 13.169 30.457 1.00 67.31 89 ARG A CA 1
ATOM 712 C C . ARG A 1 89 ? -15.013 13.586 29.467 1.00 67.31 89 ARG A C 1
ATOM 714 O O . ARG A 1 89 ? -14.013 14.181 29.867 1.00 67.31 89 ARG A O 1
ATOM 721 N N . ASN A 1 90 ? -15.164 13.255 28.187 1.00 61.75 90 ASN A N 1
ATOM 722 C CA . ASN A 1 90 ? -14.255 13.723 27.149 1.00 61.75 90 ASN A CA 1
ATOM 723 C C . ASN A 1 90 ? -14.529 15.217 26.875 1.00 61.75 90 ASN A C 1
ATOM 725 O O . ASN A 1 90 ? -15.658 15.542 26.498 1.00 61.75 90 ASN A O 1
ATOM 729 N N . PRO A 1 91 ? -13.540 16.124 26.999 1.00 59.28 91 PRO A N 1
ATOM 730 C CA . PRO A 1 91 ? -13.717 17.556 26.722 1.00 59.28 91 PRO A CA 1
ATOM 731 C C . PRO A 1 91 ? -14.159 17.869 25.280 1.00 59.28 91 PRO A C 1
ATOM 733 O O . PRO A 1 91 ? -14.621 18.972 25.013 1.00 59.28 91 PRO A O 1
ATOM 736 N N . MET A 1 92 ? -14.070 16.913 24.344 1.00 58.47 92 MET A N 1
ATOM 737 C CA . MET A 1 92 ? -14.672 17.051 23.009 1.00 58.47 92 MET A CA 1
ATOM 738 C C . MET A 1 92 ? -16.201 16.889 22.980 1.00 58.47 92 MET A C 1
ATOM 740 O O . MET A 1 92 ? -16.828 17.355 22.030 1.00 58.47 92 MET A O 1
ATOM 744 N N . SER A 1 93 ? -16.814 16.251 23.984 1.00 55.97 93 SER A N 1
ATOM 745 C CA . SER A 1 93 ? -18.279 16.116 24.063 1.00 55.97 93 SER A CA 1
ATOM 746 C C . SER A 1 93 ? -18.965 17.451 24.373 1.00 55.97 93 SER A C 1
ATOM 748 O O . SER A 1 93 ? -20.052 17.717 23.865 1.00 55.97 93 SER A O 1
ATOM 750 N N . GLU A 1 94 ? -18.291 18.338 25.112 1.00 54.59 94 GLU A N 1
ATOM 751 C CA . GLU A 1 94 ? -18.820 19.659 25.462 1.00 54.59 94 GLU A 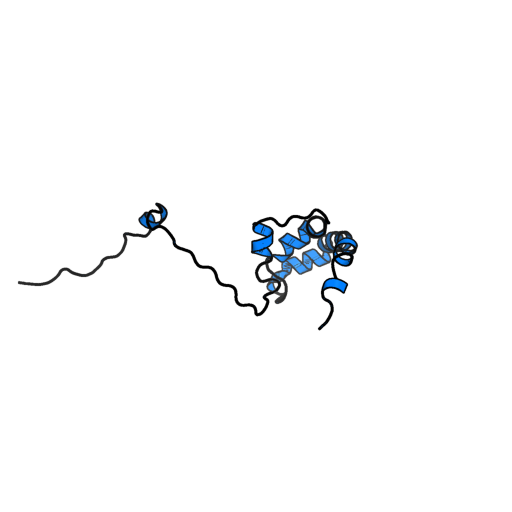CA 1
ATOM 752 C C . GLU A 1 94 ? -18.902 20.604 24.254 1.00 54.59 94 GLU A C 1
ATOM 754 O O . GLU A 1 94 ? -19.725 21.515 24.246 1.00 54.59 94 GLU A O 1
ATOM 759 N N . LEU A 1 95 ? -18.110 20.376 23.197 1.00 54.84 95 LEU A N 1
ATOM 760 C CA . LEU A 1 95 ? -18.099 21.255 22.020 1.00 54.84 95 LEU A CA 1
ATOM 761 C C . LEU A 1 95 ? -19.335 21.079 21.121 1.00 54.84 95 LEU A C 1
ATOM 763 O O . LEU A 1 95 ? -19.668 21.976 20.351 1.00 54.84 95 LEU A O 1
ATOM 767 N N . TYR A 1 96 ? -20.016 19.935 21.218 1.00 57.03 96 TYR A N 1
ATOM 768 C CA . TYR A 1 96 ? -21.198 19.610 20.411 1.00 57.03 96 TYR A CA 1
ATOM 769 C C . TYR A 1 96 ? -22.492 19.524 21.239 1.00 57.03 96 TYR A C 1
ATOM 771 O O . TYR A 1 96 ? -23.546 19.217 20.687 1.00 57.03 96 TYR A O 1
ATOM 779 N N . GLY A 1 97 ? -22.422 19.788 22.549 1.00 56.59 97 GLY A N 1
ATOM 780 C CA . GLY A 1 97 ? -23.521 19.566 23.492 1.00 56.59 97 GLY A CA 1
ATOM 781 C C . GLY A 1 97 ? -24.542 20.697 23.634 1.00 56.59 97 GLY A C 1
ATOM 782 O O . GLY A 1 97 ? -25.558 20.480 24.284 1.00 56.59 97 GLY A O 1
ATOM 783 N N . ASP A 1 98 ? -24.324 21.880 23.051 1.00 56.84 98 ASP A N 1
ATOM 784 C CA . ASP A 1 98 ? -25.247 23.006 23.254 1.00 56.84 98 ASP A CA 1
ATOM 785 C C . ASP A 1 98 ? -25.403 23.881 22.005 1.00 56.84 98 ASP A C 1
ATOM 787 O O . ASP A 1 98 ? -24.737 24.896 21.814 1.00 56.84 98 ASP A O 1
ATOM 791 N N . SER A 1 99 ? -26.267 23.454 21.087 1.00 53.97 99 SER A N 1
ATOM 792 C CA . SER A 1 99 ? -26.955 24.365 20.164 1.00 53.97 99 SER A CA 1
ATOM 793 C C . SER A 1 99 ? -28.087 23.634 19.454 1.00 53.97 99 SER A C 1
ATOM 795 O O . SER A 1 99 ? -27.915 23.132 18.352 1.00 53.97 99 SER A O 1
ATOM 797 N N . HIS A 1 100 ? -29.244 23.549 20.117 1.00 45.50 100 HIS A N 1
ATOM 798 C CA . HIS A 1 100 ? -30.570 23.823 19.544 1.00 45.50 100 HIS A CA 1
ATOM 799 C C . HIS A 1 100 ? -31.668 23.360 20.515 1.00 45.50 100 HIS A C 1
ATOM 801 O O . HIS A 1 100 ? -32.128 22.225 20.445 1.00 45.50 100 HIS A O 1
ATOM 807 N N . ASP A 1 101 ? -32.172 24.279 21.342 1.00 45.59 101 ASP A N 1
ATOM 808 C CA . ASP A 1 101 ? -33.557 24.206 21.817 1.00 45.59 101 ASP A CA 1
ATOM 809 C C . ASP A 1 101 ? -34.340 25.413 21.275 1.00 45.59 101 ASP A C 1
ATOM 811 O O . ASP A 1 101 ? -34.185 26.537 21.761 1.00 45.59 101 ASP A O 1
ATOM 815 N N . PRO A 1 102 ? -35.154 25.223 20.221 1.00 48.19 102 PRO A N 1
ATOM 816 C CA . PRO A 1 102 ? -36.186 26.165 19.861 1.00 48.19 102 PRO A CA 1
ATOM 817 C C . PRO A 1 102 ? -37.538 25.453 19.894 1.00 48.19 102 PRO A C 1
ATOM 819 O O . PRO A 1 102 ? -38.062 25.094 18.844 1.00 48.19 102 PRO A O 1
ATOM 822 N N . SER A 1 103 ? -38.128 25.229 21.068 1.00 48.44 103 SER A N 1
ATOM 823 C CA . SER A 1 103 ? -39.555 25.521 21.315 1.00 48.44 103 SER A CA 1
ATOM 824 C C . SER A 1 103 ? -40.057 24.870 22.596 1.00 48.44 103 SER A C 1
ATOM 826 O O . SER A 1 103 ? -40.405 23.697 22.595 1.00 48.44 103 SER A O 1
ATOM 828 N N . SER A 1 104 ? -40.234 25.656 23.661 1.00 49.94 104 SER A N 1
ATOM 829 C CA . SER A 1 104 ? -41.248 25.366 24.689 1.00 49.94 104 SER A CA 1
ATOM 830 C C . SER A 1 104 ? -41.532 26.561 25.604 1.00 49.94 104 SER A C 1
ATOM 832 O O . SER A 1 104 ? -41.525 26.404 26.815 1.00 49.94 104 SER A O 1
ATOM 834 N N . GLN A 1 105 ? -41.830 27.758 25.082 1.00 42.31 105 GLN A N 1
ATOM 835 C CA . GLN A 1 105 ? -42.559 28.759 25.883 1.00 42.31 105 GLN A CA 1
ATOM 836 C C . GLN A 1 105 ? -43.489 29.624 25.030 1.00 42.31 105 GLN A C 1
ATOM 838 O O . GLN A 1 105 ? -43.098 30.655 24.496 1.00 42.31 105 GLN A O 1
ATOM 843 N N . ALA A 1 106 ? -44.759 29.225 24.975 1.00 39.62 106 ALA A N 1
ATOM 844 C CA . ALA A 1 106 ? -45.875 30.163 24.968 1.00 39.62 106 ALA A CA 1
ATOM 845 C C . ALA A 1 106 ? -47.132 29.439 25.462 1.00 39.62 106 ALA A C 1
ATOM 847 O O . ALA A 1 106 ? -47.859 28.832 24.680 1.00 39.62 106 ALA A O 1
ATOM 848 N N . GLN A 1 107 ? -47.395 29.510 26.767 1.00 42.03 107 GLN A N 1
ATOM 849 C CA . GLN A 1 107 ? -48.733 29.272 27.290 1.00 42.03 107 GLN A CA 1
ATOM 850 C C . GLN A 1 107 ? -49.089 30.298 28.373 1.00 42.03 107 GLN A C 1
ATOM 852 O O . GLN A 1 107 ? -48.429 30.400 29.404 1.00 42.03 107 GLN A O 1
ATOM 857 N N . ASN A 1 108 ? -50.215 30.962 28.095 1.00 38.03 108 ASN A N 1
ATOM 858 C CA . ASN A 1 108 ? -51.248 31.451 29.011 1.00 38.03 108 ASN A CA 1
ATOM 859 C C . ASN A 1 108 ? -51.251 32.949 29.356 1.00 38.03 108 ASN A C 1
ATOM 861 O O . ASN A 1 108 ? -50.531 33.417 30.238 1.00 38.03 108 ASN A O 1
ATOM 865 N N . LYS A 1 109 ? -52.222 33.654 28.760 1.00 35.62 109 LYS A N 1
ATOM 866 C CA . LYS A 1 109 ? -53.143 34.509 29.514 1.00 35.62 109 LYS A CA 1
ATOM 867 C C . LYS A 1 109 ? -54.552 34.401 28.944 1.00 35.62 109 LYS A C 1
ATOM 869 O O . LYS A 1 109 ? -54.656 34.252 27.708 1.00 35.62 109 LYS A O 1
#

Organism: Aegilops tauschii subsp. strangulata (NCBI:txid200361)

Nearest PDB structures (foldseek):
  7fii-assembly1_A  TM=8.864E-01  e=1.776E-02  Bos taurus
  8p15-assembly1_A  TM=6.677E-01  e=3.724E-02  Homo sapiens

Foldseek 3Di:
DDDPVVPDDPVLQVCLVVLLVCCPDPVNVVVVVVCVVVPLQQPCNCVCSPCSNQCSDPPRDDDPVNVVSCPPNDDDPDDDDDDDDDDCPDPVNVVPPDDDDPDDDDDDD

pLDDT: mean 76.8, std 19.59, range [35.62, 98.31]